Protein AF-A0A7S2TVC0-F1 (afdb_monomer)

Nearest PDB structures (foldsee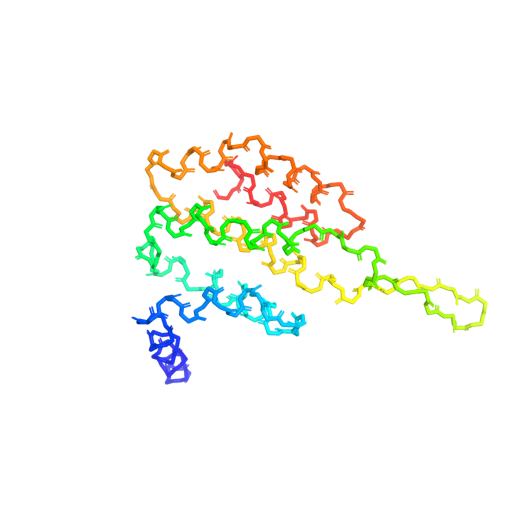k):
  7z8r-assembly1_D  TM=8.834E-01  e=5.447E-05  Homo sapiens
  1u6g-assembly1_C  TM=8.683E-01  e=4.920E-05  Homo sapiens
  7z8t-assembly1_D  TM=8.840E-01  e=6.031E-05  Homo sapiens
  4a0c-assembly1_A  TM=8.621E-01  e=1.433E-04  Homo sapiens
  8or2-assembly1_C  TM=7.866E-01  e=1.669E-04  Homo sapiens

Sequence (150 aa):
EESWRRAVAMLVREALNSPEGILELFKDTDLAVRQQAMVLLYTAMPYHPGLFDDAALKKAVVPAIYTAVTPDPKLVRTVNFGPFKQDVDDGLPLRRAGFRALGVVIASTKGHASRQLVTSPQSLEKLAGGLADSEADVALLAWRGLPGVA

InterPro domains:
  IPR011989 Armadillo-like helical [G3DSA:1.25.10.10] (1-146)
  IPR013932 TATA-binding protein interacting (TIP20) [PF08623] (58-142)
  IPR016024 Armadillo-type fold [SSF48371] (22-142)
  IPR039852 Cullin-associated NEDD8-dissociated protein 1/2 [PTHR12696] (22-142)

pLDDT: mean 84.31, std 10.89, range [52.5, 95.75]

Secondary structure (DSSP, 8-state):
-HHHHHHHHHHHHHHHSSHHHHHHHTT-S-HHHHHHHHHHHHHHTTT-TTSS-HHHIIIIIHHHHHHHHS--GGGEEEEE-SS-EEEEETTHHHHHHHHHHHHHHHHH--SHHHHHHHT-HHHHHHHHHHHT-SSHHHHHHHHHTSTTT-

Foldseek 3Di:
DVPVVVVVVVVLVVVLVPLVNLLVQLVDPDLVSVLVSLVSLLVVCQVCVVSDDLCCCVPGVLVSLLVLLDQDPVQWDWDDPDVDIDIDRNSVSSNLSSLSSLLSNLVSHDDDSSVCSLPPPSSVVSLVVQCVDPDVSSNVSSQSSHPPND

Mean predicted aligned error: 6.48 Å

Solvent-accessible surface area (backbone atoms only — not comparable to full-atom values): 8186 Å² total; per-residue (Å²): 128,65,64,64,57,50,50,50,51,48,54,50,47,58,57,52,74,44,48,69,61,53,62,54,35,56,68,45,90,48,63,67,53,27,24,50,38,29,46,50,47,44,65,45,36,76,81,35,61,76,65,55,54,75,65,51,39,65,73,48,52,50,55,44,35,54,58,38,50,49,86,56,73,88,42,50,44,77,47,74,74,76,95,47,75,44,78,44,56,76,51,48,68,30,24,45,29,18,32,45,23,49,25,39,53,54,72,42,40,72,65,71,68,33,52,51,55,60,67,28,69,67,48,48,51,53,37,53,51,25,54,68,41,91,48,66,70,39,17,51,34,21,52,51,39,37,90,88,68,106

Radius of gyration: 16.47 Å; Cα contacts (8 Å, |Δi|>4): 161; chains: 1; bounding box: 44×36×48 Å

Structure (mmCIF, N/CA/C/O backbone):
data_AF-A0A7S2TVC0-F1
#
_entry.id   AF-A0A7S2TVC0-F1
#
loop_
_atom_site.group_PDB
_atom_site.id
_atom_site.type_symbol
_atom_site.label_atom_id
_atom_site.label_alt_id
_atom_site.label_comp_id
_atom_site.label_asym_id
_atom_site.label_entity_id
_atom_site.label_seq_id
_atom_site.pdbx_PDB_ins_code
_atom_site.Cartn_x
_atom_site.Cartn_y
_atom_site.Cartn_z
_atom_site.occupancy
_atom_site.B_iso_or_equiv
_atom_site.auth_seq_id
_atom_site.auth_comp_id
_atom_site.auth_asym_id
_atom_site.auth_atom_id
_atom_site.pdbx_PDB_model_num
ATOM 1 N N . GLU A 1 1 ? -6.403 -26.917 -16.841 1.00 55.19 1 GLU A N 1
ATOM 2 C CA . GLU A 1 1 ? -5.721 -26.067 -15.837 1.00 55.19 1 GLU A CA 1
ATOM 3 C C . GLU A 1 1 ? -4.900 -24.922 -16.448 1.00 55.19 1 GLU A C 1
ATOM 5 O O . GLU A 1 1 ? -4.842 -23.849 -15.869 1.00 55.19 1 GLU A O 1
ATOM 10 N N . GLU A 1 2 ? -4.317 -25.098 -17.639 1.00 68.94 2 GLU A N 1
ATOM 11 C CA . GLU A 1 2 ? -3.449 -24.093 -18.282 1.00 68.94 2 GLU A CA 1
ATOM 12 C C . GLU A 1 2 ? -4.179 -23.007 -19.103 1.00 68.94 2 GLU A C 1
ATOM 14 O O . GLU A 1 2 ? -3.634 -21.928 -19.327 1.00 68.94 2 GLU A O 1
ATOM 19 N N . SER A 1 3 ? -5.416 -23.260 -19.545 1.00 75.56 3 SER A N 1
ATOM 20 C CA . SER A 1 3 ? -6.161 -22.365 -20.446 1.00 75.56 3 SER A CA 1
ATOM 21 C C . SER A 1 3 ? -6.608 -21.061 -19.783 1.00 75.56 3 SER A C 1
ATOM 23 O O . SER A 1 3 ? -6.432 -19.991 -20.360 1.00 75.56 3 SER A O 1
ATOM 25 N N . TRP A 1 4 ? -7.131 -21.123 -18.554 1.00 72.25 4 TRP A N 1
ATOM 26 C CA . TRP A 1 4 ? -7.582 -19.931 -17.831 1.00 72.25 4 TRP A CA 1
ATOM 27 C C . TRP A 1 4 ? -6.406 -19.049 -17.397 1.00 72.25 4 TRP A C 1
ATOM 29 O O . TRP A 1 4 ? -6.526 -17.831 -17.422 1.00 72.25 4 TRP A O 1
ATOM 39 N N . ARG A 1 5 ? -5.240 -19.635 -17.084 1.00 71.88 5 ARG A N 1
ATOM 40 C CA . ARG A 1 5 ? -4.015 -18.874 -16.785 1.00 71.88 5 ARG A CA 1
ATOM 41 C C . ARG A 1 5 ? -3.533 -18.089 -17.999 1.00 71.88 5 ARG A C 1
ATOM 43 O O . ARG A 1 5 ? -3.173 -16.928 -17.856 1.00 71.88 5 ARG A O 1
ATOM 50 N N . ARG A 1 6 ? -3.575 -18.695 -19.194 1.00 70.19 6 ARG A N 1
ATOM 51 C CA . ARG A 1 6 ? -3.272 -17.995 -20.453 1.00 70.19 6 ARG A CA 1
ATOM 52 C C . ARG A 1 6 ? -4.297 -16.899 -20.740 1.00 70.19 6 ARG A C 1
ATOM 54 O O . ARG A 1 6 ? -3.894 -15.799 -21.086 1.00 70.19 6 ARG A O 1
ATOM 61 N N . ALA A 1 7 ? -5.589 -17.162 -20.536 1.00 68.31 7 ALA A N 1
ATOM 62 C CA . ALA A 1 7 ? -6.645 -16.165 -20.727 1.00 68.31 7 ALA A CA 1
ATOM 63 C C . ALA A 1 7 ? -6.497 -14.968 -19.770 1.00 68.31 7 ALA A C 1
ATOM 65 O O . ALA A 1 7 ? -6.545 -13.824 -20.209 1.00 68.31 7 ALA A O 1
ATOM 66 N N . VAL A 1 8 ? -6.238 -15.221 -18.484 1.00 70.00 8 VAL A N 1
ATOM 67 C CA . VAL A 1 8 ? -5.966 -14.170 -17.493 1.00 70.00 8 VAL A CA 1
ATOM 68 C C . VAL A 1 8 ? -4.683 -13.423 -17.843 1.00 70.00 8 VAL A C 1
ATOM 70 O O . VAL A 1 8 ? -4.692 -12.201 -17.843 1.00 70.00 8 VAL A O 1
ATOM 73 N N . ALA A 1 9 ? -3.604 -14.117 -18.213 1.00 66.12 9 ALA A N 1
ATOM 74 C CA . ALA A 1 9 ? -2.363 -13.473 -18.641 1.00 66.12 9 ALA A CA 1
ATOM 75 C C . ALA A 1 9 ? -2.553 -12.617 -19.902 1.00 66.12 9 ALA A C 1
ATOM 77 O O . ALA A 1 9 ? -1.939 -11.565 -20.002 1.00 66.12 9 ALA A O 1
ATOM 78 N N . MET A 1 10 ? -3.411 -13.024 -20.842 1.00 66.12 10 MET A N 1
ATOM 79 C CA . MET A 1 10 ? -3.753 -12.234 -22.028 1.00 66.12 10 MET A CA 1
ATOM 80 C C . MET A 1 10 ? -4.594 -11.006 -21.680 1.00 66.12 10 MET A C 1
ATOM 82 O O . MET A 1 10 ? -4.286 -9.930 -22.172 1.00 66.12 10 MET A O 1
ATOM 86 N N . LEU A 1 11 ? -5.605 -11.144 -20.816 1.00 67.31 11 LEU A N 1
ATOM 87 C CA . LEU A 1 11 ? -6.425 -10.020 -20.345 1.00 67.31 11 LEU A CA 1
ATOM 88 C C . LEU A 1 11 ? -5.591 -9.008 -19.561 1.00 67.31 11 LEU A C 1
ATOM 90 O O . LEU A 1 11 ? -5.699 -7.807 -19.778 1.00 67.31 11 LEU A O 1
ATOM 94 N N . VAL A 1 12 ? -4.723 -9.507 -18.683 1.00 71.88 12 VAL A N 1
ATOM 95 C CA . VAL A 1 12 ? -3.763 -8.696 -17.940 1.00 71.88 12 VAL A CA 1
ATOM 96 C C . VAL A 1 12 ? -2.784 -8.047 -18.910 1.00 71.88 12 VAL A C 1
ATOM 98 O O . VAL A 1 12 ? -2.607 -6.843 -18.851 1.00 71.88 12 VAL A O 1
ATOM 101 N N . ARG A 1 13 ? -2.209 -8.784 -19.865 1.00 67.88 13 ARG A N 1
ATOM 102 C CA . ARG A 1 13 ? -1.309 -8.223 -20.885 1.00 67.88 13 ARG A CA 1
ATOM 103 C C . ARG A 1 13 ? -1.980 -7.138 -21.720 1.00 67.88 13 ARG A C 1
ATOM 105 O O . ARG A 1 13 ? -1.345 -6.131 -21.990 1.00 67.88 13 ARG A O 1
ATOM 112 N N . GLU A 1 14 ? -3.240 -7.321 -22.093 1.00 70.69 14 GLU A N 1
ATOM 113 C CA . GLU A 1 14 ? -4.001 -6.318 -22.833 1.00 70.69 14 GLU A CA 1
ATOM 114 C C . GLU A 1 14 ? -4.255 -5.071 -21.984 1.00 70.69 14 GLU A C 1
ATOM 116 O O . GLU A 1 14 ? -3.994 -3.960 -22.435 1.00 70.69 14 GLU A O 1
ATOM 121 N N . ALA A 1 15 ? -4.637 -5.250 -20.717 1.00 67.38 15 ALA A N 1
ATOM 122 C CA . ALA A 1 15 ? -4.752 -4.151 -19.762 1.00 67.38 15 ALA A CA 1
ATOM 123 C C . ALA A 1 15 ? -3.404 -3.445 -19.494 1.00 67.38 15 ALA A C 1
ATOM 125 O O . ALA A 1 15 ? -3.376 -2.248 -19.225 1.00 67.38 15 ALA A O 1
ATOM 126 N N . LEU A 1 16 ? -2.282 -4.168 -19.586 1.00 67.94 16 LEU A N 1
ATOM 127 C CA . LEU A 1 16 ? -0.923 -3.657 -19.376 1.00 67.94 16 LEU A CA 1
ATOM 128 C C . LEU A 1 16 ? -0.292 -3.040 -20.636 1.00 67.94 16 LEU A C 1
ATOM 130 O O . LEU A 1 16 ? 0.683 -2.305 -20.504 1.00 67.94 16 LEU A O 1
ATOM 134 N N . ASN A 1 17 ? -0.819 -3.303 -21.840 1.00 70.25 17 ASN A N 1
ATOM 135 C CA . ASN A 1 17 ? -0.348 -2.682 -23.089 1.00 70.25 17 ASN A CA 1
ATOM 136 C C . ASN A 1 17 ? -0.603 -1.160 -23.104 1.00 70.25 17 ASN A C 1
ATOM 138 O O . ASN A 1 17 ? 0.051 -0.433 -23.850 1.00 70.25 17 ASN A O 1
ATOM 142 N N . SER A 1 18 ? -1.512 -0.673 -22.253 1.00 71.06 18 SER A N 1
ATOM 143 C CA . SER A 1 18 ? -1.736 0.748 -21.975 1.00 71.06 18 SER A CA 1
ATOM 144 C C . SER A 1 18 ? -1.538 1.026 -20.477 1.00 71.06 18 SER A C 1
ATOM 146 O O . SER A 1 18 ? -2.518 1.150 -19.738 1.00 71.06 18 SER A O 1
ATOM 148 N N . PRO A 1 19 ? -0.282 1.136 -19.996 1.00 69.19 19 PRO A N 1
ATOM 149 C CA . PRO A 1 19 ? 0.023 1.285 -18.567 1.00 69.19 19 PRO A CA 1
ATOM 150 C C . PRO A 1 19 ? -0.590 2.552 -17.950 1.00 69.19 19 PRO A C 1
ATOM 152 O O . PRO A 1 19 ? -0.839 2.600 -16.747 1.00 69.19 19 PRO A O 1
ATOM 155 N N . GLU A 1 20 ? -0.899 3.551 -18.778 1.00 72.44 20 GLU A N 1
ATOM 156 C CA . GLU A 1 20 ? -1.612 4.782 -18.421 1.00 72.44 20 GLU A CA 1
ATOM 157 C C . GLU A 1 20 ? -2.988 4.505 -17.798 1.00 72.44 20 GLU A C 1
ATOM 159 O O . GLU A 1 20 ? -3.367 5.166 -16.833 1.00 72.44 20 GLU A O 1
ATOM 164 N N . GLY A 1 21 ? -3.704 3.482 -18.281 1.00 78.06 21 GLY A N 1
ATOM 165 C CA . GLY A 1 21 ? -5.023 3.119 -17.760 1.00 78.06 21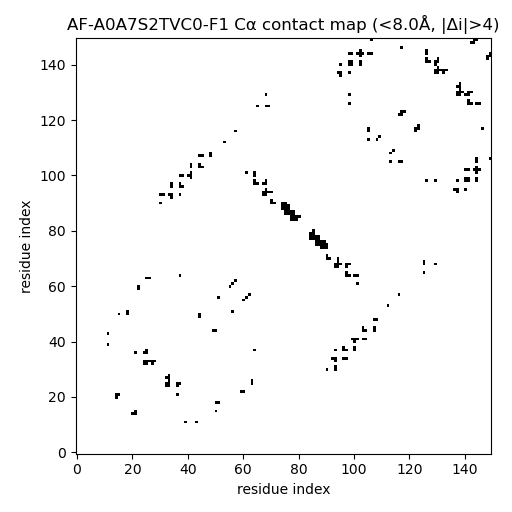 GLY A CA 1
ATOM 166 C C . GLY A 1 21 ? -4.971 2.666 -16.301 1.00 78.06 21 GLY A C 1
ATOM 167 O O . GLY A 1 21 ? -5.844 3.015 -15.513 1.00 78.06 21 GLY A O 1
ATOM 168 N N . ILE A 1 22 ? -3.905 1.963 -15.905 1.00 81.88 22 ILE A N 1
ATOM 169 C CA . ILE A 1 22 ? -3.708 1.512 -14.518 1.00 81.88 22 ILE A CA 1
ATOM 170 C C . ILE A 1 22 ? -3.461 2.700 -13.584 1.00 81.88 22 ILE A C 1
ATOM 172 O O . ILE A 1 22 ? -3.913 2.687 -12.439 1.00 81.88 22 ILE A O 1
ATOM 176 N N . LEU A 1 23 ? -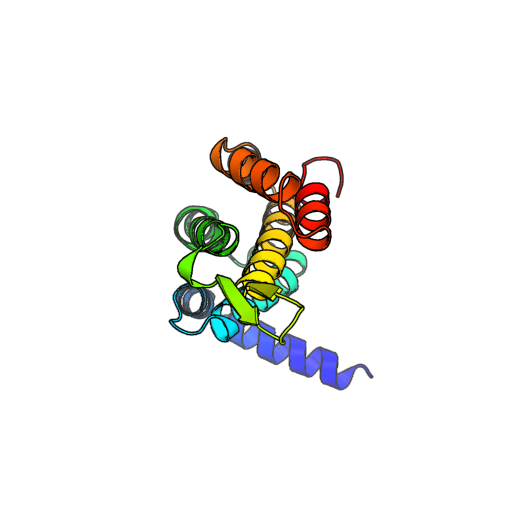2.775 3.740 -14.067 1.00 85.69 23 LEU A N 1
ATOM 177 C CA . LEU A 1 23 ? -2.477 4.927 -13.263 1.00 85.69 23 LEU A CA 1
ATOM 178 C C . LEU A 1 23 ? -3.742 5.692 -12.866 1.00 85.69 23 LEU A C 1
ATOM 180 O O . LEU A 1 23 ? -3.787 6.273 -11.780 1.00 85.69 23 LEU A O 1
ATOM 184 N N . GLU A 1 24 ? -4.769 5.667 -13.713 1.00 86.94 24 GLU A N 1
ATOM 185 C CA . GLU A 1 24 ? -6.063 6.276 -13.406 1.00 86.94 24 GLU A CA 1
ATOM 186 C C . GLU A 1 24 ? -6.855 5.450 -12.382 1.00 86.94 24 GLU A C 1
ATOM 188 O O . GLU A 1 24 ? -7.458 6.022 -11.475 1.00 86.94 24 GLU A O 1
ATOM 193 N N . LEU A 1 25 ? -6.746 4.115 -12.411 1.00 89.81 25 LEU A N 1
ATOM 194 C CA . LEU A 1 25 ? -7.388 3.241 -11.416 1.00 89.81 25 LEU A CA 1
ATOM 195 C C . LEU A 1 25 ? -6.854 3.453 -9.990 1.00 89.81 25 LEU A C 1
ATOM 197 O O . LEU A 1 25 ? -7.569 3.218 -9.017 1.00 89.81 25 LEU A O 1
ATOM 201 N N . PHE A 1 26 ? -5.615 3.929 -9.832 1.00 90.25 26 PHE A N 1
ATOM 202 C CA . PHE A 1 26 ? -5.078 4.272 -8.510 1.00 90.25 26 PHE A CA 1
ATOM 203 C C . PHE A 1 26 ? -5.774 5.469 -7.854 1.00 90.25 26 PHE A C 1
ATOM 205 O O . PHE A 1 26 ? -5.707 5.617 -6.632 1.00 90.25 26 PHE A O 1
ATOM 212 N N . LYS A 1 27 ? -6.428 6.319 -8.649 1.00 89.38 27 LYS A N 1
ATOM 213 C CA . LYS A 1 27 ? -7.121 7.528 -8.189 1.00 89.38 27 LYS A CA 1
ATOM 214 C C . LYS A 1 27 ? -8.635 7.342 -8.113 1.00 89.38 27 LYS A C 1
ATOM 216 O O . LYS A 1 27 ? -9.341 8.317 -7.860 1.00 89.38 27 LYS A O 1
ATOM 221 N N . ASP A 1 28 ? -9.128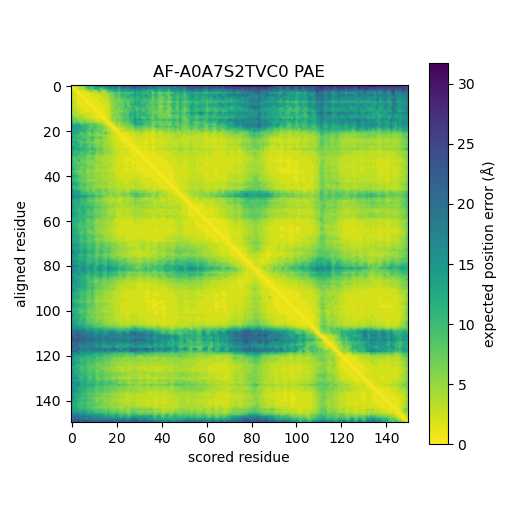 6.126 -8.339 1.00 93.25 28 ASP A N 1
ATOM 222 C CA . ASP A 1 28 ? -10.560 5.857 -8.340 1.00 93.25 28 ASP A CA 1
ATOM 223 C C . ASP A 1 28 ? -11.195 6.197 -6.982 1.00 93.25 28 ASP A C 1
ATOM 225 O O . ASP A 1 28 ? -10.589 6.042 -5.915 1.00 93.25 28 ASP A O 1
ATOM 229 N N . THR A 1 29 ? -12.435 6.676 -7.025 1.00 92.00 29 THR A N 1
ATOM 230 C CA . THR A 1 29 ? -13.229 6.969 -5.831 1.00 92.00 29 THR A CA 1
ATOM 231 C C . THR A 1 29 ? -13.504 5.716 -4.997 1.00 92.00 29 THR A C 1
ATOM 233 O O . THR A 1 29 ? -13.524 5.790 -3.766 1.00 92.00 29 THR A O 1
ATOM 236 N N . ASP A 1 30 ? -13.655 4.558 -5.642 1.00 93.12 30 ASP A N 1
ATOM 237 C CA . ASP A 1 30 ? -13.926 3.285 -4.991 1.00 93.12 30 ASP A CA 1
ATOM 238 C C . ASP A 1 30 ? -12.633 2.662 -4.430 1.00 93.12 30 ASP A C 1
ATOM 240 O O . ASP A 1 30 ? -11.615 2.484 -5.109 1.00 93.12 30 ASP A O 1
ATOM 244 N N . LEU A 1 31 ? -12.670 2.318 -3.141 1.00 92.62 31 LEU A N 1
ATOM 245 C CA . LEU A 1 31 ? -11.592 1.614 -2.446 1.00 92.62 31 LEU A CA 1
ATOM 246 C C . LEU A 1 31 ? -11.315 0.240 -3.065 1.00 92.62 31 LEU A C 1
ATOM 248 O O . LEU A 1 31 ? -10.152 -0.157 -3.161 1.00 92.62 31 LEU A O 1
ATOM 252 N N . ALA A 1 32 ? -12.356 -0.471 -3.504 1.00 92.19 32 ALA A N 1
ATOM 253 C CA . ALA A 1 32 ? -12.226 -1.793 -4.099 1.00 92.19 32 ALA A CA 1
ATOM 254 C C . ALA A 1 32 ? -11.498 -1.724 -5.447 1.00 92.19 32 ALA A C 1
ATOM 256 O O . ALA A 1 32 ? -10.621 -2.546 -5.716 1.00 92.19 32 ALA A O 1
ATOM 257 N N . VAL A 1 33 ? -11.788 -0.710 -6.269 1.00 93.00 33 VAL A N 1
ATOM 258 C CA . VAL A 1 33 ? -11.101 -0.496 -7.553 1.00 93.00 33 VAL A CA 1
ATOM 259 C C . VAL A 1 33 ? -9.622 -0.195 -7.322 1.00 93.00 33 VAL A C 1
ATOM 261 O O . VAL A 1 33 ? -8.761 -0.854 -7.910 1.00 93.00 33 VAL A O 1
ATOM 264 N N . ARG A 1 34 ? -9.307 0.710 -6.387 1.00 94.19 34 ARG A N 1
ATOM 265 C CA . ARG A 1 34 ? -7.916 1.005 -6.005 1.00 94.19 34 ARG A CA 1
ATOM 266 C C . ARG A 1 34 ? -7.186 -0.228 -5.480 1.00 94.19 34 ARG A C 1
ATOM 268 O O . ARG A 1 34 ? -6.026 -0.454 -5.823 1.00 94.19 34 ARG A O 1
ATOM 275 N N . GLN A 1 35 ? -7.858 -1.057 -4.682 1.00 94.38 35 GLN A N 1
ATOM 276 C CA . GLN A 1 35 ? -7.294 -2.311 -4.192 1.00 94.38 35 GLN A CA 1
ATOM 277 C C . GLN A 1 35 ? -6.968 -3.253 -5.358 1.00 94.38 35 GLN A C 1
ATOM 279 O O . GLN A 1 35 ? -5.864 -3.795 -5.404 1.00 94.38 35 GLN A O 1
ATOM 284 N N . GLN A 1 36 ? -7.890 -3.439 -6.307 1.00 92.69 36 GLN A N 1
ATOM 285 C CA . GLN A 1 36 ? -7.652 -4.296 -7.471 1.00 92.69 36 GLN A CA 1
ATOM 286 C C . GLN A 1 36 ? -6.542 -3.751 -8.372 1.00 92.69 36 GLN A C 1
ATOM 288 O O . GLN A 1 36 ? -5.742 -4.533 -8.879 1.00 92.69 36 GLN A O 1
ATOM 293 N N . ALA A 1 37 ? -6.412 -2.430 -8.500 1.00 91.75 37 ALA A N 1
ATOM 294 C CA . ALA A 1 37 ? -5.284 -1.813 -9.192 1.00 91.75 37 ALA A CA 1
ATOM 295 C C . ALA A 1 37 ? -3.945 -2.161 -8.515 1.00 91.75 37 ALA A C 1
ATOM 297 O O . ALA A 1 37 ? -2.985 -2.535 -9.190 1.00 91.75 37 ALA A O 1
ATOM 298 N N . MET A 1 38 ? -3.880 -2.123 -7.178 1.00 94.19 38 MET A N 1
ATOM 299 C CA . MET A 1 38 ? -2.690 -2.552 -6.427 1.00 94.19 38 MET A CA 1
ATOM 300 C C . MET A 1 38 ? -2.419 -4.055 -6.580 1.00 94.19 38 MET A C 1
ATOM 302 O O . MET A 1 38 ? -1.262 -4.467 -6.674 1.00 94.19 38 MET A O 1
ATOM 306 N N . VAL A 1 39 ? -3.472 -4.878 -6.651 1.00 92.75 39 VAL A N 1
ATOM 307 C CA . VAL A 1 39 ? -3.361 -6.318 -6.932 1.00 92.75 39 VAL A CA 1
ATOM 308 C C . VAL A 1 39 ? -2.784 -6.572 -8.313 1.00 92.75 39 VAL A C 1
ATOM 310 O O . VAL A 1 39 ? -1.828 -7.338 -8.455 1.00 92.75 39 VAL A O 1
ATOM 313 N N . LEU A 1 40 ? -3.312 -5.895 -9.325 1.00 89.12 40 LEU A N 1
ATOM 314 C CA . LEU A 1 40 ? -2.799 -5.959 -10.683 1.00 89.12 40 LEU A CA 1
ATOM 315 C C . LEU A 1 40 ? -1.325 -5.542 -10.727 1.00 89.12 40 LEU A C 1
ATOM 317 O O . LEU A 1 40 ? -0.509 -6.244 -11.317 1.00 89.12 40 LEU A O 1
ATOM 321 N N . LEU A 1 41 ? -0.957 -4.467 -10.027 1.00 89.38 41 LEU A N 1
ATOM 322 C CA . LEU A 1 41 ? 0.421 -3.990 -9.964 1.00 89.38 41 LEU A CA 1
ATOM 323 C C . LEU A 1 41 ? 1.379 -5.051 -9.401 1.00 89.38 41 LEU A C 1
ATOM 325 O O . LEU A 1 41 ? 2.360 -5.401 -10.059 1.00 89.38 41 LEU A O 1
ATOM 329 N N . TYR A 1 42 ? 1.108 -5.589 -8.205 1.00 90.19 42 TYR A N 1
ATOM 330 C CA . TYR A 1 42 ? 2.036 -6.535 -7.572 1.00 90.19 42 TYR A CA 1
ATOM 331 C C . TYR A 1 42 ? 2.059 -7.903 -8.263 1.00 90.19 42 TYR A C 1
ATOM 333 O O . TYR A 1 42 ? 3.015 -8.661 -8.097 1.00 90.19 42 TYR A O 1
ATOM 341 N N . THR A 1 43 ? 1.007 -8.250 -9.008 1.00 88.62 43 THR A N 1
ATOM 342 C CA . THR A 1 43 ? 0.957 -9.496 -9.781 1.00 88.62 43 THR A CA 1
ATOM 343 C C . THR A 1 43 ? 1.650 -9.365 -11.130 1.00 88.62 43 THR A C 1
ATOM 345 O O . THR A 1 43 ? 2.315 -10.310 -11.535 1.00 88.62 43 THR A O 1
ATOM 348 N N . ALA A 1 44 ? 1.545 -8.218 -11.806 1.00 85.81 44 ALA A N 1
ATOM 349 C CA . ALA A 1 44 ? 2.120 -7.994 -13.131 1.00 85.81 44 ALA A CA 1
ATOM 350 C C . ALA A 1 44 ? 3.615 -7.648 -13.104 1.00 85.81 44 ALA A C 1
ATOM 352 O O . ALA A 1 44 ? 4.377 -8.143 -13.937 1.00 85.81 44 ALA A O 1
ATOM 353 N N . MET A 1 45 ? 4.042 -6.817 -12.147 1.00 84.88 45 MET A N 1
ATOM 354 C CA . MET A 1 45 ? 5.399 -6.258 -12.102 1.00 84.88 45 MET A CA 1
ATOM 355 C C . MET A 1 45 ? 6.526 -7.314 -12.145 1.00 84.88 45 MET A C 1
ATOM 357 O O . MET A 1 45 ? 7.475 -7.113 -12.904 1.00 84.88 45 MET A O 1
ATOM 361 N N . PRO A 1 46 ? 6.450 -8.461 -11.431 1.00 84.31 46 PRO A N 1
ATOM 362 C CA . PRO A 1 46 ? 7.519 -9.466 -11.469 1.00 84.31 46 PRO A CA 1
ATOM 363 C C . PRO A 1 46 ? 7.747 -10.078 -12.858 1.00 84.31 46 PRO A C 1
ATOM 365 O O . PRO A 1 46 ? 8.867 -10.458 -13.191 1.00 84.31 46 PRO A O 1
ATOM 368 N N . TYR A 1 47 ? 6.690 -10.180 -13.669 1.00 83.12 47 TYR A N 1
ATOM 369 C CA . TYR A 1 47 ? 6.751 -10.755 -15.016 1.00 83.12 47 TYR A CA 1
ATOM 370 C C . TYR A 1 47 ? 7.097 -9.707 -16.081 1.00 83.12 47 TYR A C 1
ATOM 372 O O . TYR A 1 47 ? 7.587 -10.052 -17.156 1.00 83.12 47 TYR A O 1
ATOM 380 N N . HIS A 1 48 ? 6.878 -8.428 -15.769 1.00 80.19 48 HIS A N 1
ATOM 381 C CA . HIS A 1 48 ? 7.102 -7.298 -16.663 1.00 80.19 48 HIS A CA 1
ATOM 382 C C . HIS A 1 48 ? 7.889 -6.186 -15.943 1.00 80.19 48 HIS A C 1
ATOM 384 O O . HIS A 1 48 ? 7.333 -5.137 -15.635 1.00 80.19 48 HIS A O 1
ATOM 390 N N . PRO A 1 49 ? 9.202 -6.359 -15.697 1.00 73.06 49 PRO A N 1
ATOM 391 C CA . PRO A 1 49 ? 10.008 -5.370 -14.968 1.00 73.06 49 PRO A CA 1
ATOM 392 C C . PRO A 1 49 ? 10.186 -4.032 -15.709 1.00 73.06 49 PRO A C 1
ATOM 394 O O . PRO A 1 49 ? 10.645 -3.067 -15.112 1.00 73.06 49 PRO A O 1
ATOM 397 N N . GLY A 1 50 ? 9.833 -3.968 -16.999 1.00 76.00 50 GLY A N 1
ATOM 398 C CA . GLY A 1 50 ? 9.772 -2.736 -17.796 1.00 76.00 50 GLY A CA 1
ATOM 399 C C . GLY A 1 50 ? 8.353 -2.194 -17.986 1.00 76.00 50 GLY A C 1
ATOM 400 O O . GLY A 1 50 ? 8.122 -1.450 -18.931 1.00 76.00 50 GLY A O 1
ATOM 401 N N . LEU A 1 51 ? 7.395 -2.617 -17.153 1.00 79.31 51 LEU A N 1
ATOM 402 C CA . LEU A 1 51 ? 5.991 -2.204 -17.249 1.00 79.31 51 LEU A CA 1
ATOM 403 C C . LEU A 1 51 ? 5.807 -0.689 -17.091 1.00 79.31 51 LEU A C 1
ATOM 405 O O . LEU A 1 51 ? 4.951 -0.097 -17.741 1.00 79.31 51 LEU A O 1
ATOM 409 N N . PHE A 1 52 ? 6.618 -0.073 -16.234 1.00 81.12 52 PHE A N 1
ATOM 410 C CA . PHE A 1 52 ? 6.664 1.368 -16.039 1.00 81.12 52 PHE A CA 1
ATOM 411 C C . PHE A 1 52 ? 8.101 1.844 -16.216 1.00 81.12 52 PHE A C 1
ATOM 413 O O . PHE A 1 52 ? 9.036 1.176 -15.771 1.00 81.12 52 PHE A O 1
ATOM 420 N N . ASP A 1 53 ? 8.274 3.003 -16.843 1.00 82.06 53 ASP A N 1
ATOM 421 C CA . ASP A 1 53 ? 9.559 3.685 -16.847 1.00 82.06 53 ASP A CA 1
ATOM 422 C C . ASP A 1 53 ? 9.839 4.324 -15.472 1.00 82.06 53 ASP A C 1
ATOM 424 O O . ASP A 1 53 ? 8.948 4.513 -14.635 1.00 82.06 53 ASP A O 1
ATOM 428 N N . ASP A 1 54 ? 11.101 4.679 -15.224 1.00 79.75 54 ASP A N 1
ATOM 429 C CA . ASP A 1 54 ? 11.517 5.290 -13.955 1.00 79.75 54 ASP A CA 1
ATOM 430 C C . ASP A 1 54 ? 10.734 6.581 -13.648 1.00 79.75 54 ASP A C 1
ATOM 432 O O . ASP A 1 54 ? 10.477 6.919 -12.486 1.00 79.75 54 ASP A O 1
ATOM 436 N N . ALA A 1 55 ? 10.328 7.309 -14.694 1.00 81.38 55 ALA A N 1
ATOM 437 C CA . ALA A 1 55 ? 9.554 8.534 -14.570 1.00 81.38 55 ALA A CA 1
ATOM 438 C C . ALA A 1 55 ? 8.125 8.266 -14.070 1.00 81.38 55 ALA A C 1
ATOM 440 O O . ALA A 1 55 ? 7.691 8.935 -13.128 1.00 81.38 55 ALA A O 1
ATOM 441 N N . ALA A 1 56 ? 7.409 7.298 -14.645 1.00 82.38 56 ALA A N 1
ATOM 442 C CA . ALA A 1 56 ? 6.063 6.910 -14.231 1.00 82.38 56 ALA A CA 1
ATOM 443 C C . ALA A 1 56 ? 6.065 6.267 -12.842 1.00 82.38 56 ALA A C 1
ATOM 445 O O . ALA A 1 56 ? 5.199 6.587 -12.021 1.00 82.38 56 ALA A O 1
ATOM 446 N N . LEU A 1 57 ? 7.073 5.441 -12.533 1.00 84.75 57 LEU A N 1
ATOM 447 C CA . LEU A 1 57 ? 7.249 4.882 -11.191 1.00 84.75 57 LEU A CA 1
ATOM 448 C C . LEU A 1 57 ? 7.327 5.991 -10.141 1.00 84.75 57 LEU A C 1
ATOM 450 O O . LEU A 1 57 ? 6.571 5.989 -9.169 1.00 84.75 57 LEU A O 1
ATOM 454 N N . LYS A 1 58 ? 8.199 6.978 -10.366 1.00 84.00 58 LYS A N 1
ATOM 455 C CA . LYS A 1 58 ? 8.423 8.075 -9.422 1.00 84.00 58 LYS A CA 1
ATOM 456 C C . LYS A 1 58 ? 7.249 9.054 -9.342 1.00 84.00 58 LYS A C 1
ATOM 458 O O . LYS A 1 58 ? 6.954 9.547 -8.257 1.00 84.00 58 LYS A O 1
ATOM 463 N N . LYS A 1 59 ? 6.615 9.384 -10.471 1.00 85.44 59 LYS A N 1
ATOM 464 C CA . LYS A 1 59 ? 5.584 10.435 -10.533 1.00 85.44 59 LYS A CA 1
ATOM 465 C C . LYS A 1 59 ? 4.176 9.944 -10.212 1.00 85.44 59 LYS A C 1
ATOM 467 O O . LYS A 1 59 ? 3.374 10.751 -9.756 1.00 85.44 59 LYS A O 1
ATOM 472 N N . ALA A 1 60 ? 3.868 8.672 -10.459 1.00 87.56 60 ALA A N 1
ATOM 473 C CA . ALA A 1 60 ? 2.504 8.160 -10.349 1.00 87.56 60 ALA A CA 1
ATOM 474 C C . ALA A 1 60 ? 2.398 6.944 -9.422 1.00 87.56 60 ALA A C 1
ATOM 476 O O . ALA A 1 60 ? 1.638 6.985 -8.456 1.00 87.56 60 ALA A O 1
ATOM 477 N N . VAL A 1 61 ? 3.183 5.891 -9.667 1.00 89.31 61 VAL A N 1
ATOM 478 C CA . VAL A 1 61 ? 3.018 4.603 -8.966 1.00 89.31 61 VAL A CA 1
ATOM 479 C C . VAL A 1 61 ? 3.391 4.706 -7.486 1.00 89.31 61 VAL A C 1
ATOM 481 O O . VAL A 1 61 ? 2.613 4.328 -6.616 1.00 89.31 61 VAL A O 1
ATOM 484 N N . VAL A 1 62 ? 4.571 5.244 -7.181 1.00 89.81 62 VAL A N 1
ATOM 485 C CA . VAL A 1 62 ? 5.077 5.333 -5.804 1.00 89.81 62 VAL A CA 1
ATOM 486 C C . VAL A 1 62 ? 4.220 6.267 -4.937 1.00 89.81 62 VAL A C 1
ATOM 488 O O . VAL A 1 62 ? 3.821 5.844 -3.850 1.00 89.81 62 VAL A O 1
ATOM 491 N N . PRO A 1 63 ? 3.837 7.476 -5.398 1.00 91.50 63 PRO A N 1
ATOM 492 C CA . PRO A 1 63 ? 2.879 8.308 -4.675 1.00 91.50 63 PRO A CA 1
ATOM 493 C C . PRO A 1 63 ? 1.537 7.609 -4.424 1.00 91.50 63 PRO A C 1
ATOM 495 O O . PRO A 1 63 ? 1.029 7.668 -3.307 1.00 91.50 63 PRO A O 1
ATOM 498 N N . ALA A 1 64 ? 0.992 6.899 -5.419 1.00 92.38 64 ALA A N 1
ATOM 499 C CA . ALA A 1 64 ? -0.256 6.154 -5.261 1.00 92.38 64 ALA A CA 1
ATOM 500 C C . ALA A 1 64 ? -0.153 5.062 -4.186 1.00 92.38 64 ALA A C 1
ATOM 502 O O . ALA A 1 64 ? -1.053 4.916 -3.356 1.00 92.38 64 ALA A O 1
ATOM 503 N N . ILE A 1 65 ? 0.962 4.328 -4.156 1.00 93.31 65 ILE A N 1
ATOM 504 C CA . ILE A 1 65 ? 1.236 3.338 -3.110 1.00 93.31 65 ILE A CA 1
ATOM 505 C C . ILE A 1 65 ? 1.307 4.020 -1.742 1.00 93.31 65 ILE A C 1
ATOM 507 O O . ILE A 1 65 ? 0.694 3.531 -0.798 1.00 93.31 65 ILE A O 1
ATOM 511 N N . TYR A 1 66 ? 1.995 5.159 -1.619 1.00 92.88 66 TYR A N 1
ATOM 512 C CA . TYR A 1 66 ? 2.099 5.899 -0.354 1.00 92.88 66 TYR A CA 1
ATOM 513 C C . TYR A 1 66 ? 0.754 6.378 0.170 1.00 92.88 66 TYR A C 1
ATOM 515 O O . TYR A 1 66 ? 0.515 6.314 1.378 1.00 92.88 66 TYR A O 1
ATOM 523 N N . THR A 1 67 ? -0.133 6.817 -0.718 1.00 93.00 67 THR A N 1
ATOM 524 C CA . THR A 1 67 ? -1.513 7.129 -0.354 1.00 93.00 67 THR A CA 1
ATOM 525 C C . THR A 1 67 ? -2.241 5.879 0.136 1.00 93.00 67 THR A C 1
ATOM 527 O O . THR A 1 67 ? -2.871 5.933 1.184 1.00 93.00 67 THR A O 1
ATOM 530 N N . ALA A 1 68 ? -2.103 4.744 -0.555 1.00 93.25 68 ALA A N 1
ATOM 531 C CA . ALA A 1 68 ? -2.766 3.493 -0.182 1.00 93.25 68 ALA A CA 1
ATOM 532 C C . ALA A 1 68 ? -2.269 2.888 1.144 1.00 93.25 68 ALA A C 1
ATOM 534 O O . ALA A 1 68 ? -3.056 2.277 1.861 1.00 93.25 68 ALA A O 1
ATOM 535 N N . VAL A 1 69 ? -0.984 3.042 1.486 1.00 93.75 69 VAL A N 1
ATOM 536 C CA . VAL A 1 69 ? -0.429 2.508 2.745 1.00 93.75 69 VAL A CA 1
ATOM 537 C C . VAL A 1 69 ? -0.665 3.409 3.955 1.00 93.75 69 VAL A C 1
ATOM 539 O O . VAL A 1 69 ? -0.458 2.975 5.085 1.00 93.75 69 VAL A O 1
ATOM 542 N N . THR A 1 70 ? -1.075 4.660 3.744 1.00 92.62 70 THR A N 1
ATOM 543 C CA . THR A 1 70 ? -1.334 5.591 4.846 1.00 92.62 70 THR A CA 1
ATOM 544 C C . THR A 1 70 ? -2.726 5.317 5.421 1.00 92.62 70 THR A C 1
ATOM 546 O O . THR A 1 70 ? -3.696 5.402 4.668 1.00 92.62 70 THR A O 1
ATOM 549 N N . PRO A 1 71 ? -2.858 5.005 6.724 1.00 90.31 71 PRO A N 1
ATOM 550 C CA . PRO A 1 71 ? -4.165 4.823 7.347 1.00 90.31 71 PRO A CA 1
ATOM 551 C C . PRO A 1 71 ? -5.007 6.098 7.235 1.00 90.31 71 PRO A C 1
ATOM 553 O O . PRO A 1 71 ? -4.514 7.191 7.522 1.00 90.31 71 PRO A O 1
ATOM 556 N N . ASP A 1 72 ? -6.274 5.959 6.841 1.00 91.50 72 ASP A N 1
ATOM 557 C CA . ASP A 1 72 ? -7.243 7.056 6.850 1.00 91.50 72 ASP A CA 1
ATOM 558 C C . ASP A 1 72 ? -8.221 6.859 8.018 1.00 91.50 72 ASP A C 1
ATOM 560 O O . ASP A 1 72 ? -9.069 5.963 7.955 1.00 91.50 72 ASP A O 1
ATOM 564 N N . PRO A 1 73 ? -8.156 7.696 9.073 1.00 89.81 73 PRO A N 1
ATOM 565 C CA . PRO A 1 73 ? -9.071 7.613 10.208 1.00 89.81 73 PRO A CA 1
ATOM 566 C C . PRO A 1 73 ? -10.550 7.726 9.820 1.00 89.81 73 PRO A C 1
ATOM 568 O O . PRO A 1 73 ? -11.408 7.264 10.564 1.00 89.81 73 PRO A O 1
ATOM 571 N N . LYS A 1 74 ? -10.873 8.321 8.663 1.00 91.94 74 LYS A N 1
ATOM 572 C CA . LYS A 1 74 ? -12.256 8.449 8.177 1.00 91.94 74 LYS A CA 1
ATOM 573 C C . LYS A 1 74 ? -12.857 7.119 7.722 1.00 91.94 74 LYS A C 1
ATOM 575 O O . LYS A 1 74 ? -14.076 7.023 7.618 1.00 91.94 74 LYS A O 1
ATOM 580 N N . LEU A 1 75 ? -12.017 6.125 7.430 1.00 91.31 75 LEU A N 1
ATOM 581 C CA . LEU A 1 75 ? -12.428 4.781 7.012 1.00 91.31 75 LEU A CA 1
ATOM 582 C C . LEU A 1 75 ? -12.545 3.808 8.192 1.00 91.31 75 LEU A C 1
ATOM 584 O O . LEU A 1 75 ? -12.882 2.643 7.993 1.00 91.31 75 LEU A O 1
ATOM 588 N N . VAL A 1 76 ? -12.277 4.278 9.414 1.00 92.81 76 VAL A N 1
ATOM 589 C CA . VAL A 1 76 ? -12.392 3.485 10.637 1.00 92.81 76 VAL A CA 1
ATOM 590 C C . VAL A 1 76 ? -13.714 3.810 11.321 1.00 92.81 76 VAL A C 1
ATOM 592 O O . VAL A 1 76 ? -13.987 4.959 11.670 1.00 92.81 76 VAL A O 1
ATOM 595 N N . ARG A 1 77 ? -14.543 2.788 11.537 1.00 92.88 77 ARG A N 1
ATOM 596 C CA . ARG A 1 77 ? -15.831 2.910 12.231 1.00 92.88 77 ARG A CA 1
ATOM 597 C C . ARG A 1 77 ? -15.935 1.920 13.379 1.00 92.88 77 ARG A C 1
ATOM 599 O O . ARG A 1 77 ? -15.630 0.742 13.224 1.00 92.88 77 ARG A O 1
ATOM 606 N N . THR A 1 78 ? -16.455 2.371 14.512 1.00 92.69 78 THR A N 1
ATOM 607 C CA . THR A 1 78 ? -16.751 1.488 15.641 1.00 92.69 78 THR A CA 1
ATOM 608 C C . THR A 1 78 ? -18.118 0.840 15.447 1.00 92.69 78 THR A C 1
ATOM 610 O O . THR A 1 78 ? -19.152 1.510 15.470 1.00 92.69 78 THR A O 1
ATOM 613 N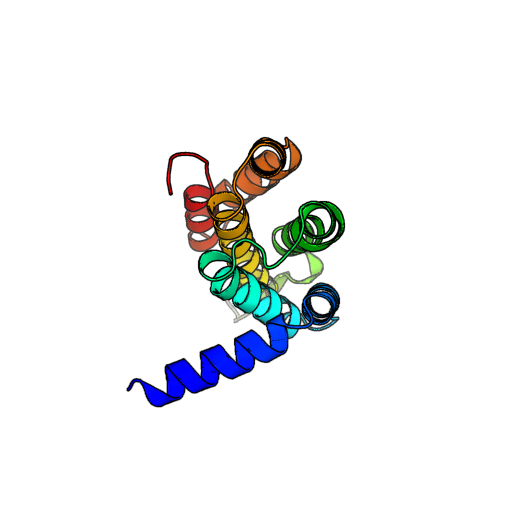 N . VAL A 1 79 ? -18.140 -0.477 15.280 1.00 93.19 79 VAL A N 1
ATOM 614 C CA . VAL A 1 79 ? -19.361 -1.281 15.268 1.00 93.19 79 VAL A CA 1
ATOM 615 C C . VAL A 1 79 ? -19.665 -1.739 16.688 1.00 93.19 79 VAL A C 1
ATOM 617 O O . VAL A 1 79 ? -18.823 -2.327 17.368 1.00 93.19 79 VAL A O 1
ATOM 620 N N . ASN A 1 80 ? -20.881 -1.449 17.146 1.00 93.19 80 ASN A N 1
ATOM 621 C CA . ASN A 1 80 ? -21.347 -1.822 18.473 1.00 93.19 80 ASN A CA 1
ATOM 622 C C . ASN A 1 80 ? -22.264 -3.050 18.383 1.00 93.19 80 ASN A C 1
ATOM 624 O O . ASN A 1 80 ? -23.315 -2.997 17.747 1.00 93.19 80 ASN A O 1
ATOM 628 N N . PHE A 1 81 ? -21.872 -4.130 19.054 1.00 93.06 81 PHE A N 1
ATOM 629 C CA . PHE A 1 81 ? -22.623 -5.380 19.170 1.00 93.06 81 PHE A CA 1
ATOM 630 C C . PHE A 1 81 ? -23.247 -5.549 20.571 1.00 93.06 81 PHE A C 1
ATOM 632 O O . PHE A 1 81 ? -23.471 -6.669 21.024 1.00 93.06 81 PHE A O 1
ATOM 639 N N . GLY A 1 82 ? -23.502 -4.450 21.290 1.00 91.50 82 GLY A N 1
ATOM 640 C CA . GLY A 1 82 ? -24.037 -4.433 22.654 1.00 91.50 82 GLY A CA 1
ATOM 641 C C . GLY A 1 82 ? -22.921 -4.294 23.698 1.00 91.50 82 GLY A C 1
ATOM 642 O O . GLY A 1 82 ? -22.392 -3.194 23.861 1.00 91.50 82 GLY A O 1
ATOM 643 N N . PRO A 1 83 ? -22.545 -5.366 24.428 1.00 94.06 83 PRO A N 1
ATOM 644 C CA . PRO A 1 83 ? -21.417 -5.320 25.363 1.00 94.06 83 PRO A CA 1
ATOM 645 C C . PRO A 1 83 ? -20.050 -5.293 24.656 1.00 94.06 83 PRO A C 1
ATOM 647 O O . PRO A 1 83 ? -19.044 -4.993 25.295 1.00 94.06 83 PRO A O 1
ATOM 650 N N . PHE A 1 84 ? -20.004 -5.583 23.352 1.00 93.00 84 PHE A N 1
ATOM 651 C CA . PHE A 1 84 ? -18.779 -5.590 22.553 1.00 93.00 84 PHE A CA 1
ATOM 652 C C . PHE A 1 84 ? -18.741 -4.400 21.595 1.00 93.00 84 PHE A C 1
ATOM 654 O O . PHE A 1 84 ? -19.719 -4.112 20.904 1.00 93.00 84 PHE A O 1
ATOM 661 N N . LYS A 1 85 ? -17.586 -3.736 21.520 1.00 92.56 85 LYS A N 1
ATOM 662 C CA . LYS A 1 85 ? -17.279 -2.706 20.523 1.00 92.56 85 LYS A CA 1
ATOM 663 C C . LYS A 1 85 ? -16.076 -3.171 19.716 1.00 92.56 85 LYS A C 1
ATOM 665 O O . LYS A 1 85 ? -15.094 -3.614 20.305 1.00 92.56 85 LYS A O 1
ATOM 670 N N . GLN A 1 86 ? -16.167 -3.073 18.397 1.00 92.19 86 GLN A N 1
ATOM 671 C CA . GLN A 1 86 ? -15.087 -3.427 17.486 1.00 92.19 86 GLN A CA 1
ATOM 672 C C . GLN A 1 86 ? -14.882 -2.296 16.488 1.00 92.19 86 GLN A C 1
ATOM 674 O O . GLN A 1 86 ? -15.826 -1.897 15.808 1.00 92.19 86 GLN A O 1
ATOM 679 N N . ASP A 1 87 ? -13.649 -1.823 16.366 1.00 91.62 87 ASP A N 1
ATOM 680 C CA . ASP A 1 87 ? -13.276 -0.912 15.294 1.00 91.62 87 ASP A CA 1
ATOM 681 C C . ASP A 1 87 ? -13.057 -1.712 14.008 1.00 91.62 87 ASP A C 1
ATOM 683 O O . ASP A 1 87 ? -12.340 -2.713 13.982 1.00 91.62 87 ASP A O 1
ATOM 687 N N . VAL A 1 88 ? -13.744 -1.297 12.949 1.00 92.06 88 VAL A N 1
ATOM 688 C CA . VAL A 1 88 ? -13.655 -1.877 11.613 1.00 92.06 88 VAL A CA 1
ATOM 689 C C . VAL A 1 88 ? -13.020 -0.837 10.707 1.00 92.06 88 VAL A C 1
ATOM 691 O O . VAL A 1 88 ? -13.569 0.249 10.525 1.00 92.06 88 VAL A O 1
ATOM 694 N N . ASP A 1 89 ? -11.856 -1.176 10.166 1.00 93.62 89 ASP A N 1
ATOM 695 C CA . ASP A 1 89 ? -11.132 -0.369 9.190 1.00 93.62 89 ASP A CA 1
ATOM 696 C C . ASP A 1 89 ? -11.478 -0.843 7.775 1.00 93.62 89 ASP A C 1
ATOM 698 O O . ASP A 1 89 ? -10.964 -1.857 7.292 1.00 93.62 89 ASP A O 1
ATOM 702 N N . ASP A 1 90 ? -12.354 -0.101 7.099 1.00 92.94 90 ASP A N 1
ATOM 703 C CA . ASP A 1 90 ? -12.779 -0.417 5.735 1.00 92.94 90 ASP A CA 1
ATOM 704 C C . ASP A 1 90 ? -11.641 -0.155 4.707 1.00 92.94 90 ASP A C 1
ATOM 706 O O . ASP A 1 90 ? -11.677 -0.664 3.585 1.00 92.94 90 ASP A O 1
ATOM 710 N N . GLY A 1 91 ? -10.587 0.587 5.082 1.00 93.81 91 GLY A N 1
ATOM 711 C CA . GLY A 1 91 ? -9.394 0.849 4.264 1.00 93.81 91 GLY A CA 1
ATOM 712 C C . GLY A 1 91 ? -8.295 -0.217 4.379 1.00 93.81 91 GLY A C 1
ATOM 713 O O . GLY A 1 91 ? -7.336 -0.218 3.596 1.00 93.81 91 GLY A O 1
ATOM 714 N N . LEU A 1 92 ? -8.425 -1.159 5.313 1.00 94.50 92 LEU A N 1
ATOM 715 C CA . LEU A 1 92 ? -7.428 -2.196 5.574 1.00 94.50 92 LEU A CA 1
ATOM 716 C C . LEU A 1 92 ? -7.082 -3.072 4.348 1.00 94.50 92 LEU A C 1
ATOM 718 O O . LEU A 1 92 ? -5.891 -3.313 4.115 1.00 94.50 92 LEU A O 1
ATOM 722 N N . PRO A 1 93 ? -8.040 -3.536 3.516 1.00 95.00 93 PRO A N 1
ATOM 723 C CA . PRO A 1 93 ? -7.716 -4.334 2.330 1.00 95.00 93 PRO A CA 1
ATOM 724 C C . PRO A 1 93 ? -6.824 -3.587 1.331 1.00 95.00 93 PRO A C 1
ATOM 726 O O . PRO A 1 93 ? -5.898 -4.177 0.764 1.00 95.00 93 PRO A O 1
ATOM 729 N N . LEU A 1 94 ? -7.063 -2.283 1.153 1.00 95.44 94 LEU A N 1
ATOM 730 C CA . LEU A 1 94 ? -6.238 -1.418 0.313 1.00 95.44 94 LEU A CA 1
ATOM 731 C C . LEU A 1 94 ? -4.837 -1.253 0.912 1.00 95.44 94 LEU A C 1
ATOM 733 O O . LEU A 1 94 ? -3.856 -1.393 0.183 1.00 95.44 94 LEU A O 1
ATOM 737 N N . ARG A 1 95 ? -4.730 -1.047 2.232 1.00 95.12 95 ARG A N 1
ATOM 738 C CA . ARG A 1 95 ? -3.439 -0.923 2.929 1.00 95.12 95 ARG A CA 1
ATOM 739 C C . ARG A 1 95 ? -2.584 -2.182 2.779 1.00 95.12 95 ARG A C 1
ATOM 741 O O . ARG A 1 95 ? -1.414 -2.091 2.404 1.00 95.12 95 ARG A O 1
ATOM 748 N N . ARG A 1 96 ? -3.177 -3.367 2.961 1.00 95.56 96 ARG A N 1
ATOM 749 C CA . ARG A 1 96 ? -2.507 -4.664 2.734 1.00 95.56 96 ARG A CA 1
ATOM 750 C C . ARG A 1 96 ? -2.027 -4.802 1.286 1.00 95.56 96 ARG A C 1
ATOM 752 O O . ARG A 1 96 ? -0.877 -5.170 1.043 1.00 95.56 96 ARG A O 1
ATOM 759 N N . ALA A 1 97 ? -2.881 -4.479 0.313 1.00 95.75 97 ALA A N 1
ATOM 760 C CA . ALA A 1 97 ? -2.505 -4.525 -1.100 1.00 95.75 97 ALA A CA 1
ATOM 761 C C . ALA A 1 97 ? -1.378 -3.529 -1.430 1.00 95.75 97 ALA A C 1
ATOM 763 O O . ALA A 1 97 ? -0.449 -3.884 -2.156 1.00 95.75 97 ALA A O 1
ATOM 764 N N . GLY A 1 98 ? -1.416 -2.329 -0.846 1.00 95.25 98 GLY A N 1
ATOM 765 C CA . GLY A 1 98 ? -0.401 -1.288 -0.994 1.00 95.25 98 GLY A CA 1
ATOM 766 C C . GLY A 1 98 ? 0.972 -1.716 -0.477 1.00 95.25 98 GLY A C 1
ATOM 767 O O . GLY A 1 98 ? 1.951 -1.606 -1.209 1.00 95.25 98 GLY A O 1
ATOM 768 N N . PHE A 1 99 ? 1.065 -2.280 0.733 1.00 94.75 99 PHE A N 1
ATOM 769 C CA . PHE A 1 99 ? 2.348 -2.760 1.271 1.00 94.75 99 PHE A CA 1
ATOM 770 C C . PHE A 1 99 ? 2.917 -3.929 0.468 1.00 94.75 99 PHE A C 1
ATOM 772 O O . PHE A 1 99 ? 4.120 -3.984 0.204 1.00 94.75 99 PHE A O 1
ATOM 779 N N . ARG A 1 100 ? 2.053 -4.840 0.006 1.00 94.19 100 ARG A N 1
ATOM 780 C CA . ARG A 1 100 ? 2.469 -5.921 -0.891 1.00 94.19 100 ARG A CA 1
ATOM 781 C C . ARG A 1 100 ? 3.001 -5.380 -2.219 1.00 94.19 100 ARG A C 1
ATOM 783 O O . ARG A 1 100 ? 4.034 -5.851 -2.693 1.00 94.19 100 ARG A O 1
ATOM 790 N N . ALA A 1 101 ? 2.322 -4.393 -2.799 1.00 92.94 101 ALA A N 1
ATOM 791 C CA . ALA A 1 101 ? 2.768 -3.725 -4.013 1.00 92.94 101 ALA A CA 1
ATOM 792 C C . ALA A 1 101 ? 4.091 -2.986 -3.810 1.00 92.94 101 ALA A C 1
ATOM 794 O O . ALA A 1 101 ? 4.984 -3.137 -4.638 1.00 92.94 101 ALA A O 1
ATOM 795 N N . LEU A 1 102 ? 4.263 -2.280 -2.689 1.00 91.00 102 LEU A N 1
ATOM 796 C CA . LEU A 1 102 ? 5.510 -1.600 -2.348 1.00 91.00 102 LEU A CA 1
ATOM 797 C C . LEU A 1 102 ? 6.694 -2.571 -2.353 1.00 91.00 102 LEU A C 1
ATOM 799 O O . LEU A 1 102 ? 7.670 -2.335 -3.059 1.00 91.00 102 LEU A O 1
ATOM 803 N N . GLY A 1 103 ? 6.586 -3.693 -1.635 1.00 89.31 103 GLY A N 1
ATOM 804 C CA . GLY A 1 103 ? 7.650 -4.699 -1.590 1.00 89.31 103 GLY A CA 1
ATOM 805 C C . GLY A 1 103 ? 7.982 -5.284 -2.967 1.00 89.31 103 GLY A C 1
ATOM 806 O O . GLY A 1 103 ? 9.151 -5.453 -3.306 1.00 89.31 103 GLY A O 1
ATOM 807 N N . VAL A 1 104 ? 6.970 -5.533 -3.805 1.00 89.31 104 VAL A N 1
ATOM 808 C CA . VAL A 1 104 ? 7.184 -6.035 -5.171 1.00 89.31 104 VAL A CA 1
ATOM 809 C C . VAL A 1 104 ? 7.837 -4.991 -6.078 1.00 89.31 104 VAL A C 1
ATOM 811 O O . VAL A 1 104 ? 8.731 -5.347 -6.844 1.00 89.31 104 VAL A O 1
ATOM 814 N N . VAL A 1 105 ? 7.427 -3.722 -6.004 1.00 87.12 105 VAL A N 1
ATOM 815 C CA . VAL A 1 105 ? 8.044 -2.627 -6.772 1.00 87.12 105 VAL A CA 1
ATOM 816 C C . VAL A 1 105 ? 9.516 -2.489 -6.388 1.00 87.12 105 VAL A C 1
ATOM 818 O O . VAL A 1 105 ? 10.373 -2.431 -7.269 1.00 87.12 105 VAL A O 1
ATOM 821 N N . ILE A 1 106 ? 9.819 -2.522 -5.089 1.00 84.06 106 ILE A N 1
ATOM 822 C CA . ILE A 1 106 ? 11.185 -2.494 -4.552 1.00 84.06 106 ILE A CA 1
ATOM 823 C C . ILE A 1 106 ? 12.019 -3.668 -5.090 1.00 84.06 106 ILE A C 1
ATOM 825 O O . ILE A 1 106 ? 13.134 -3.460 -5.563 1.00 84.06 106 ILE A O 1
ATOM 829 N N . ALA A 1 107 ? 11.474 -4.887 -5.065 1.00 82.88 107 ALA A N 1
ATOM 830 C CA . ALA A 1 107 ? 12.186 -6.090 -5.499 1.00 82.88 107 ALA A CA 1
ATOM 831 C C . ALA A 1 107 ? 12.356 -6.195 -7.028 1.00 82.88 107 ALA A C 1
ATOM 833 O O . ALA A 1 107 ? 13.362 -6.716 -7.510 1.00 82.88 107 ALA A O 1
ATOM 834 N N . SER A 1 108 ? 11.372 -5.728 -7.801 1.00 80.00 108 SER A N 1
ATOM 835 C CA . SER A 1 108 ? 11.337 -5.913 -9.262 1.00 80.00 108 SER A CA 1
ATOM 836 C C . SER A 1 108 ? 12.102 -4.829 -10.017 1.00 80.00 108 SER A C 1
ATOM 838 O O . SER A 1 108 ? 12.620 -5.086 -11.106 1.00 80.00 108 SER A O 1
ATOM 840 N N . THR A 1 109 ? 12.199 -3.622 -9.454 1.00 74.31 109 THR A N 1
ATOM 841 C CA . THR A 1 109 ? 12.905 -2.513 -10.103 1.00 74.31 109 THR A CA 1
ATOM 842 C C . THR A 1 109 ? 14.417 -2.743 -9.970 1.00 74.31 109 THR A C 1
ATOM 844 O O . THR A 1 109 ? 14.937 -2.938 -8.870 1.00 74.31 109 THR A O 1
ATOM 847 N N . LYS A 1 110 ? 15.159 -2.725 -11.083 1.00 68.44 110 LYS A N 1
ATOM 848 C CA . LYS A 1 110 ? 16.621 -2.939 -11.112 1.00 68.44 110 LYS A CA 1
ATOM 849 C C . LYS A 1 110 ? 17.362 -1.617 -11.348 1.00 68.44 110 LYS A C 1
ATOM 851 O O . LYS A 1 110 ? 16.830 -0.705 -11.965 1.00 68.44 110 LYS A O 1
ATOM 856 N N . GLY A 1 111 ? 18.611 -1.515 -10.886 1.00 66.62 111 GLY A N 1
ATOM 857 C CA . GLY A 1 111 ? 19.499 -0.382 -11.191 1.00 66.62 111 GLY A CA 1
ATOM 858 C C . GLY A 1 111 ? 19.514 0.755 -10.158 1.00 66.62 111 GLY A C 1
ATOM 859 O O . GLY A 1 111 ? 19.126 0.589 -9.001 1.00 66.62 111 GLY A O 1
ATOM 860 N N . HIS A 1 112 ? 20.033 1.916 -10.570 1.00 56.41 112 HIS A N 1
ATOM 861 C CA . HIS A 1 112 ? 20.344 3.045 -9.679 1.00 56.41 112 HIS A CA 1
ATOM 862 C C . HIS A 1 112 ? 19.091 3.813 -9.214 1.00 56.41 112 HIS A C 1
ATOM 864 O O . HIS A 1 112 ? 19.028 4.244 -8.062 1.00 56.41 112 HIS A O 1
ATOM 870 N N . ALA A 1 113 ? 18.077 3.935 -10.080 1.00 58.41 113 ALA A N 1
ATOM 871 C CA . ALA A 1 113 ? 16.803 4.591 -9.773 1.00 58.41 113 ALA A CA 1
ATOM 872 C C . ALA A 1 113 ? 15.965 3.784 -8.769 1.00 58.41 113 ALA A C 1
ATOM 874 O O . ALA A 1 113 ? 15.442 4.350 -7.810 1.00 58.41 113 ALA A O 1
ATOM 875 N N . SER A 1 114 ? 15.942 2.453 -8.915 1.00 56.28 114 SER A N 1
ATOM 876 C CA . SER A 1 114 ? 15.374 1.540 -7.917 1.00 56.28 114 SER A CA 1
ATOM 877 C C . SER A 1 114 ? 16.028 1.730 -6.555 1.00 56.28 114 SER A C 1
ATOM 879 O O . SER A 1 114 ? 15.357 2.005 -5.568 1.00 56.28 114 SER A O 1
ATOM 881 N N . ARG A 1 115 ? 17.365 1.696 -6.496 1.00 60.25 115 ARG A N 1
ATOM 882 C CA . ARG A 1 115 ? 18.098 1.857 -5.235 1.00 60.25 115 ARG A CA 1
ATOM 883 C C . ARG A 1 115 ? 17.807 3.199 -4.561 1.00 60.25 115 ARG A C 1
ATOM 885 O O . ARG A 1 115 ? 17.749 3.254 -3.337 1.00 60.25 115 ARG A O 1
ATOM 892 N N . GLN A 1 116 ? 17.568 4.254 -5.338 1.00 65.88 116 GLN A N 1
ATOM 893 C CA . GLN A 1 116 ? 17.197 5.570 -4.820 1.00 65.88 116 GLN A CA 1
ATOM 894 C C . GLN A 1 116 ? 15.742 5.628 -4.330 1.00 65.88 116 GLN A C 1
ATOM 896 O O . GLN A 1 116 ? 15.472 6.276 -3.323 1.00 65.88 116 GLN A O 1
ATOM 901 N N . LEU A 1 117 ? 14.821 4.930 -5.000 1.00 64.25 117 LEU A N 1
ATOM 902 C CA . LEU A 1 117 ? 13.433 4.762 -4.560 1.00 64.25 117 LEU A CA 1
ATOM 903 C C . LEU A 1 117 ? 13.342 3.930 -3.276 1.00 64.25 117 LEU A C 1
ATOM 905 O O . LEU A 1 117 ? 12.660 4.322 -2.338 1.00 64.25 117 LEU A O 1
ATOM 909 N N . VAL A 1 118 ? 14.078 2.825 -3.193 1.00 62.22 118 VAL A N 1
ATOM 910 C CA . VAL A 1 118 ? 14.135 1.936 -2.022 1.00 62.22 118 VAL A CA 1
ATOM 911 C C . VAL A 1 118 ? 14.781 2.627 -0.818 1.00 62.22 118 VAL A C 1
ATOM 913 O O . VAL A 1 118 ? 14.307 2.490 0.304 1.00 62.22 118 VAL A O 1
ATOM 916 N N . THR A 1 119 ? 15.837 3.408 -1.053 1.00 66.12 119 THR A N 1
ATOM 917 C CA . THR A 1 119 ? 16.574 4.134 0.001 1.00 66.12 119 THR A CA 1
ATOM 918 C C . THR A 1 119 ? 15.976 5.515 0.290 1.00 66.12 119 THR A C 1
ATOM 920 O O . THR A 1 119 ? 16.555 6.299 1.040 1.00 66.12 119 THR A O 1
ATOM 923 N N . SER A 1 120 ? 14.834 5.864 -0.315 1.00 81.50 120 SER A N 1
ATOM 924 C CA . SER A 1 120 ? 14.226 7.164 -0.050 1.00 81.50 120 SER A CA 1
ATOM 925 C C . SER A 1 120 ? 13.738 7.217 1.409 1.00 81.50 120 SER A C 1
ATOM 927 O O . SER A 1 120 ? 13.106 6.257 1.864 1.00 81.50 120 SER A O 1
ATOM 929 N N . PRO A 1 121 ? 13.992 8.312 2.154 1.00 83.88 121 PRO A N 1
ATOM 930 C CA . PRO A 1 121 ? 13.538 8.435 3.540 1.00 83.88 121 PRO A CA 1
ATOM 931 C C . PRO A 1 121 ? 12.030 8.219 3.687 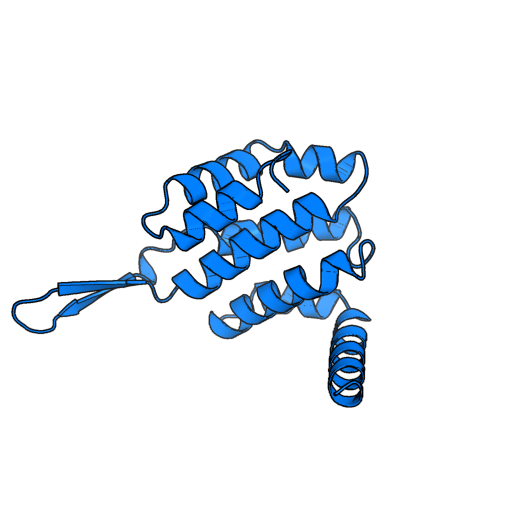1.00 83.88 121 PRO A C 1
ATOM 933 O O . PRO A 1 121 ? 11.591 7.537 4.604 1.00 83.88 121 PRO A O 1
ATOM 936 N N . GLN A 1 122 ? 11.246 8.692 2.715 1.00 85.50 122 GLN A N 1
ATOM 937 C CA . GLN A 1 122 ? 9.793 8.514 2.692 1.00 85.50 122 GLN A CA 1
ATOM 938 C C . GLN A 1 122 ? 9.387 7.039 2.586 1.00 85.50 122 GLN A C 1
ATOM 940 O O . GLN A 1 122 ? 8.457 6.610 3.263 1.00 85.50 122 GLN A O 1
ATOM 945 N N . SER A 1 123 ? 10.087 6.242 1.773 1.00 83.44 123 SER A N 1
ATOM 946 C CA . SER A 1 123 ? 9.830 4.797 1.662 1.00 83.44 123 SER A CA 1
ATOM 947 C C . SER A 1 123 ? 10.062 4.105 2.999 1.00 83.44 123 SER A C 1
ATOM 949 O O . SER A 1 123 ? 9.246 3.296 3.435 1.00 83.44 123 SER A O 1
ATOM 951 N N . LEU A 1 124 ? 11.174 4.448 3.656 1.00 85.38 124 LEU A N 1
ATOM 952 C CA . LEU A 1 124 ? 11.548 3.886 4.949 1.00 85.38 124 LEU A CA 1
ATOM 953 C C . LEU A 1 124 ? 10.567 4.299 6.046 1.00 85.38 124 LEU A C 1
ATOM 955 O O . LEU A 1 124 ? 10.175 3.453 6.838 1.00 85.38 124 LEU A O 1
ATOM 959 N N . GLU A 1 125 ? 10.110 5.551 6.058 1.00 89.88 125 GLU A N 1
ATOM 960 C CA . GLU A 1 125 ? 9.066 6.022 6.975 1.00 89.88 125 GLU A CA 1
ATOM 961 C C . GLU A 1 125 ? 7.756 5.253 6.786 1.00 89.88 125 GLU A C 1
ATOM 963 O O . GLU A 1 125 ? 7.138 4.834 7.764 1.00 89.88 125 GLU A O 1
ATOM 968 N N . LYS A 1 126 ? 7.336 5.015 5.536 1.00 91.31 126 LYS A N 1
ATOM 969 C CA . LYS A 1 126 ? 6.129 4.226 5.253 1.00 91.31 126 LYS A CA 1
ATOM 970 C C . LYS A 1 126 ? 6.280 2.769 5.681 1.00 91.31 126 LYS A C 1
ATOM 972 O O . LYS A 1 126 ? 5.354 2.226 6.278 1.00 91.31 126 LYS A O 1
ATOM 977 N N . LEU A 1 127 ? 7.432 2.147 5.430 1.00 89.75 127 LEU A N 1
ATOM 978 C CA . LEU A 1 127 ? 7.721 0.781 5.880 1.00 89.75 127 LEU A CA 1
ATOM 979 C C . LEU A 1 127 ? 7.788 0.687 7.410 1.00 89.75 127 LEU A C 1
ATOM 981 O O . LEU A 1 127 ? 7.196 -0.223 7.980 1.00 89.75 127 LEU A O 1
ATOM 985 N N . ALA A 1 128 ? 8.433 1.643 8.080 1.00 90.88 128 ALA A N 1
ATOM 986 C CA . ALA A 1 128 ? 8.471 1.724 9.538 1.00 90.88 128 ALA A CA 1
ATOM 987 C C . ALA A 1 128 ? 7.069 1.911 10.136 1.00 90.88 128 ALA A C 1
ATOM 989 O O . ALA A 1 128 ? 6.725 1.242 11.107 1.00 90.88 128 ALA A O 1
ATOM 990 N N . GLY A 1 129 ? 6.236 2.754 9.518 1.00 91.69 129 GLY A N 1
ATOM 991 C CA . GLY A 1 129 ? 4.828 2.897 9.886 1.00 91.69 129 GLY A CA 1
ATOM 992 C C . GLY A 1 129 ? 4.047 1.591 9.728 1.00 91.69 129 GLY A C 1
ATOM 993 O O . GLY A 1 129 ? 3.275 1.241 10.610 1.00 91.69 129 GLY A O 1
ATOM 994 N N . GLY A 1 130 ? 4.302 0.834 8.656 1.00 91.94 130 GLY A N 1
ATOM 995 C CA . GLY A 1 130 ? 3.709 -0.490 8.449 1.00 91.94 130 GLY A CA 1
ATOM 996 C C . GLY A 1 130 ? 4.151 -1.529 9.479 1.00 91.94 130 GLY A C 1
ATOM 997 O O . GLY A 1 130 ? 3.333 -2.320 9.931 1.00 91.94 130 GLY A O 1
ATOM 998 N N . LEU A 1 131 ? 5.422 -1.510 9.895 1.00 92.50 131 LEU A N 1
ATOM 999 C CA . LEU A 1 131 ? 5.937 -2.375 10.967 1.00 92.50 131 LEU A CA 1
ATOM 1000 C C . LEU A 1 131 ? 5.292 -2.083 12.329 1.00 92.50 131 LEU A C 1
ATOM 1002 O O . LEU A 1 131 ? 5.226 -2.975 13.169 1.00 92.50 131 LEU A O 1
ATOM 1006 N N . ALA A 1 132 ? 4.845 -0.845 12.540 1.00 93.56 132 ALA A N 1
ATOM 1007 C CA . ALA A 1 132 ? 4.156 -0.401 13.747 1.00 93.56 132 ALA A CA 1
ATOM 1008 C C . ALA A 1 132 ? 2.618 -0.436 13.621 1.00 93.56 132 ALA A C 1
ATOM 1010 O O . ALA A 1 132 ? 1.930 0.068 14.509 1.00 93.56 132 ALA A O 1
ATOM 1011 N N . ASP A 1 133 ? 2.074 -0.985 12.528 1.00 92.06 133 ASP A N 1
ATOM 1012 C CA . ASP A 1 133 ? 0.628 -1.076 12.305 1.00 92.06 133 ASP A CA 1
ATOM 1013 C C . ASP A 1 133 ? -0.024 -2.023 13.327 1.00 92.06 133 ASP A C 1
ATOM 1015 O O . ASP A 1 133 ? 0.579 -3.001 13.776 1.00 92.06 133 ASP A O 1
ATOM 1019 N N . SER A 1 134 ? -1.277 -1.742 13.693 1.00 88.31 134 SER A N 1
ATOM 1020 C CA . SER A 1 134 ? -2.063 -2.590 14.596 1.00 88.31 134 SER A CA 1
ATOM 1021 C C . SER A 1 134 ? -2.354 -3.968 13.999 1.00 88.31 134 SER A C 1
ATOM 1023 O O . SER A 1 134 ? -2.582 -4.931 14.728 1.00 88.31 134 SER A O 1
ATOM 1025 N N . GLU A 1 135 ? -2.356 -4.064 12.670 1.00 92.06 135 GLU A N 1
ATOM 1026 C CA . GLU A 1 135 ? -2.659 -5.281 11.932 1.00 92.06 135 GLU A CA 1
ATOM 1027 C C . GLU A 1 135 ? -1.387 -6.080 11.623 1.00 92.06 135 GLU A C 1
ATOM 1029 O O . GLU A 1 135 ? -0.547 -5.673 10.817 1.00 92.06 135 GLU A O 1
ATOM 1034 N N . ALA A 1 136 ? -1.273 -7.280 12.201 1.00 92.00 136 ALA A N 1
ATOM 1035 C CA . ALA A 1 136 ? -0.094 -8.141 12.051 1.00 92.00 136 ALA A CA 1
ATOM 1036 C C . ALA A 1 136 ? 0.232 -8.493 1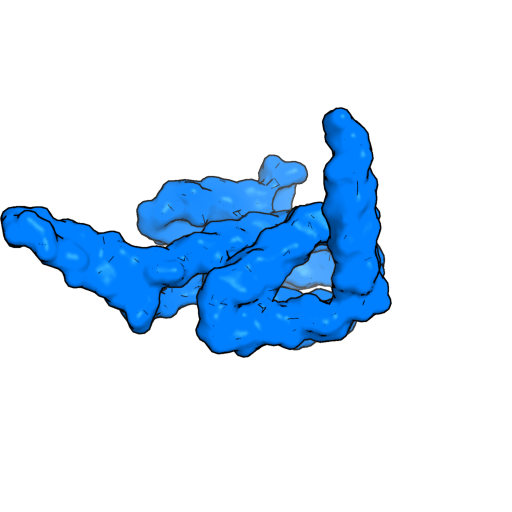0.585 1.00 92.00 136 ALA A C 1
ATOM 1038 O O . ALA A 1 136 ? 1.401 -8.560 10.204 1.00 92.00 136 ALA A O 1
ATOM 1039 N N . ASP A 1 137 ? -0.792 -8.670 9.744 1.00 92.06 137 ASP A N 1
ATOM 1040 C CA . ASP A 1 137 ? -0.619 -8.927 8.310 1.00 92.06 137 ASP A CA 1
ATOM 1041 C C . ASP A 1 137 ? 0.084 -7.758 7.604 1.00 92.06 137 ASP A C 1
ATOM 1043 O O . ASP A 1 137 ? 0.911 -7.966 6.715 1.00 92.06 137 ASP A O 1
ATOM 1047 N N . VAL A 1 138 ? -0.229 -6.519 7.999 1.00 94.25 138 VAL A N 1
ATOM 1048 C CA . VAL A 1 138 ? 0.398 -5.315 7.445 1.00 94.25 138 VAL A CA 1
ATOM 1049 C C . VAL A 1 138 ? 1.860 -5.243 7.877 1.00 94.25 138 VAL A C 1
ATOM 1051 O O . VAL A 1 138 ? 2.732 -5.061 7.025 1.00 94.25 138 VAL A O 1
ATOM 1054 N N . ALA A 1 139 ? 2.137 -5.486 9.160 1.00 94.44 139 ALA A N 1
ATOM 1055 C CA . ALA A 1 139 ? 3.498 -5.532 9.686 1.00 94.44 139 ALA A CA 1
ATOM 1056 C C . ALA A 1 139 ? 4.357 -6.597 8.987 1.00 94.44 139 ALA A C 1
ATOM 1058 O O . ALA A 1 139 ? 5.498 -6.326 8.605 1.00 94.44 139 ALA A O 1
ATOM 1059 N N . LEU A 1 140 ? 3.801 -7.784 8.729 1.00 94.31 140 LEU A N 1
ATOM 1060 C CA . LEU A 1 140 ? 4.489 -8.847 7.994 1.00 94.31 140 LEU A CA 1
ATOM 1061 C C . LEU A 1 140 ? 4.813 -8.440 6.547 1.00 94.31 140 LEU A C 1
ATOM 1063 O O . LEU A 1 140 ? 5.912 -8.703 6.053 1.00 94.31 140 LEU A O 1
ATOM 1067 N N . LEU A 1 141 ? 3.869 -7.798 5.853 1.00 93.69 141 LEU A N 1
ATOM 1068 C CA . LEU A 1 141 ? 4.080 -7.318 4.485 1.00 93.69 141 LEU A CA 1
ATOM 1069 C C . LEU A 1 141 ? 5.126 -6.199 4.431 1.00 93.69 141 LEU A C 1
ATOM 1071 O O . LEU A 1 141 ? 5.965 -6.201 3.529 1.00 93.69 141 LEU A O 1
ATOM 1075 N N . ALA A 1 142 ? 5.112 -5.287 5.404 1.00 92.00 142 ALA A N 1
ATOM 1076 C CA . ALA A 1 142 ? 6.118 -4.241 5.541 1.00 92.00 142 ALA A CA 1
ATOM 1077 C C . ALA A 1 142 ? 7.511 -4.836 5.799 1.00 92.00 142 ALA A C 1
ATOM 1079 O O . ALA A 1 142 ? 8.471 -4.457 5.130 1.00 92.00 142 ALA A O 1
ATOM 1080 N N . TRP A 1 143 ? 7.611 -5.828 6.688 1.00 91.12 143 TRP A N 1
ATOM 1081 C CA . TRP A 1 143 ? 8.858 -6.547 6.953 1.00 91.12 143 TRP A CA 1
ATOM 1082 C C . TRP A 1 143 ? 9.414 -7.220 5.695 1.00 91.12 143 TRP A C 1
ATOM 1084 O O . TRP A 1 143 ? 10.591 -7.064 5.379 1.00 91.12 143 TRP A O 1
ATOM 1094 N N . ARG A 1 144 ? 8.558 -7.898 4.920 1.00 89.25 144 ARG A N 1
ATOM 1095 C CA . ARG A 1 144 ? 8.954 -8.522 3.649 1.00 89.25 144 ARG A CA 1
ATOM 1096 C C . ARG A 1 144 ? 9.432 -7.504 2.608 1.00 89.25 144 ARG A C 1
ATOM 1098 O O . ARG A 1 144 ? 10.218 -7.852 1.737 1.00 89.25 144 ARG A O 1
ATOM 1105 N N . GLY A 1 145 ? 8.944 -6.268 2.670 1.00 83.94 145 GLY A N 1
ATOM 1106 C CA . GLY A 1 145 ? 9.365 -5.188 1.779 1.00 83.94 145 GLY A CA 1
ATOM 1107 C C . GLY A 1 145 ? 10.745 -4.605 2.097 1.00 83.94 145 GLY A C 1
ATOM 1108 O O . GLY A 1 145 ? 11.249 -3.811 1.302 1.00 83.94 145 GLY A O 1
ATOM 1109 N N . LEU A 1 146 ? 11.360 -4.963 3.232 1.00 83.38 146 LEU A N 1
ATOM 1110 C CA . LEU A 1 146 ? 12.672 -4.445 3.610 1.00 83.38 146 LEU A CA 1
ATOM 1111 C C . LEU A 1 146 ? 13.796 -5.018 2.726 1.00 83.38 146 LEU A C 1
ATOM 1113 O O . LEU A 1 146 ? 13.794 -6.209 2.396 1.00 83.38 146 LEU A O 1
ATOM 1117 N N . PRO A 1 147 ? 14.811 -4.203 2.383 1.00 72.69 14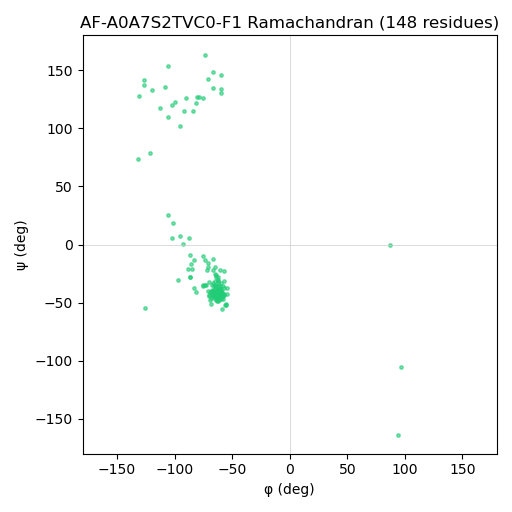7 PRO A N 1
ATOM 1118 C CA . PRO A 1 147 ? 15.962 -4.673 1.620 1.00 72.69 147 PRO A CA 1
ATOM 1119 C C . PRO A 1 147 ? 16.703 -5.793 2.362 1.00 72.69 147 PRO A C 1
ATOM 1121 O O . PRO A 1 147 ? 17.054 -5.635 3.529 1.00 72.69 147 PRO A O 1
ATOM 1124 N N . GLY A 1 148 ? 16.982 -6.904 1.677 1.00 67.06 148 GLY A N 1
ATOM 1125 C CA . GLY A 1 148 ? 17.741 -8.03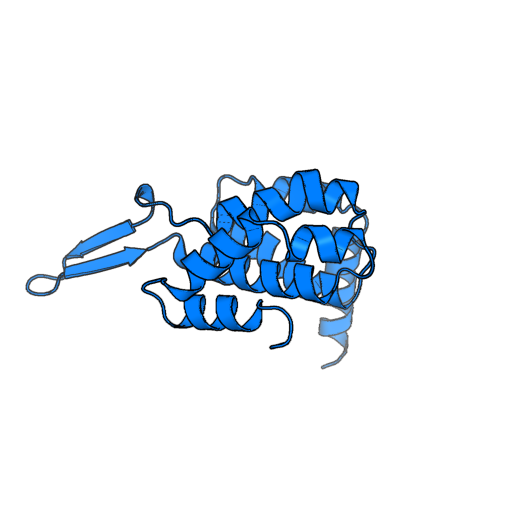5 2.230 1.00 67.06 148 GLY A CA 1
ATOM 1126 C C . GLY A 1 148 ? 16.912 -9.083 2.978 1.00 67.06 148 GLY A C 1
ATOM 1127 O O . GLY A 1 148 ? 17.482 -10.064 3.446 1.00 67.06 148 GLY A O 1
ATOM 1128 N N . VAL A 1 149 ? 15.592 -8.896 3.078 1.00 65.06 149 VAL A N 1
ATOM 1129 C CA . VAL A 1 149 ? 14.655 -9.893 3.625 1.00 65.06 149 VAL A CA 1
ATOM 1130 C C . VAL A 1 149 ? 13.980 -10.720 2.518 1.00 65.06 149 VAL A C 1
ATOM 1132 O O . VAL A 1 149 ? 13.642 -11.882 2.747 1.00 65.06 149 VAL A O 1
ATOM 1135 N N . ALA A 1 150 ? 13.780 -10.129 1.334 1.00 52.50 150 ALA A N 1
ATOM 1136 C CA . ALA A 1 150 ? 13.144 -10.748 0.166 1.00 52.50 150 ALA A CA 1
ATOM 1137 C C . ALA A 1 150 ? 14.133 -11.401 -0.806 1.00 52.50 150 ALA A C 1
ATOM 1139 O O . ALA A 1 150 ? 15.254 -10.863 -0.967 1.00 52.50 150 ALA A O 1
#

Organism: NCBI:txid641309